Protein AF-A0A4U3AMQ7-F1 (afdb_monomer)

pLDDT: mean 80.1, std 12.1, range [50.47, 95.5]

Solvent-accessible surface area (backbone atoms only — not comparable to full-atom values): 8975 Å² total; per-residue (Å²): 111,72,69,61,54,55,56,55,48,64,74,39,94,86,45,90,66,69,95,68,84,89,75,92,52,68,69,59,53,52,52,52,48,66,65,43,47,62,56,51,52,54,54,49,49,53,51,52,52,52,51,51,49,54,53,50,36,59,73,72,40,48,77,59,38,36,55,24,48,55,51,44,49,52,54,50,52,60,54,50,51,57,52,50,50,53,49,61,62,42,49,62,56,44,52,51,25,56,75,68,69,36,63,68,61,34,51,52,51,50,53,51,51,50,52,50,48,52,52,51,49,53,50,49,51,53,46,45,74,77,40,37,71,61,60,53,63,73,45,90,74,88,48,75,68,42,52,55,55,31,54,53,48,57,76,76,107

Sequence (157 aa):
VFEYVLLTHFFRKSSILKWTKFHFEWDTVKQIMIIGFPSFTAESTVAIVTIGFNITFVQYAGEVGVASYAMVNSIHAMTLLLFFGVGAALQPIASFHYGANLAERLREGLQFAVKIAVVLGGVAIIVGLFFGKYIIGLFDVQSPELLELTLTGISLF

Mean predicted aligned error: 10.08 Å

InterPro domains:
  IPR002528 Multi antimicrobial extrusion protein [PF01554] (50-150)
  IPR051327 Multi Antimicrobial Extrusion Protein MepA [PTHR43823] (6-153)

Secondary structure (DSSP, 8-state):
-HHHHHHHHHTSTT-S---------HHHHHHHHHHHHHHHHHHHHHHHHHHHHHHHHHHHSHHHHHHHHHHHHHHHHHHHHHHHHHHHHHHHHHHHHHHTT-HHHHHHHHHHHHHHHHHHHHHHHHHHHHHHHHHHTTS----HHHHHHHHHHHHH-

Foldseek 3Di:
DVVVVVVVLQVDPPRPDDDDPDDDDVVVVVVCCVVCVVVVVVVVVVVVVVVVVLVCQPVPVPPLSSVLVVLLVVLVVVLVVVLVVLVVVLVVVLVVCVVVVVVVSNVVSVVVSVVVNVVSVVVSLVCCLPVVLVSVVVPVDPDPVSSVSNNVSSNVD

Organism: NCBI:txid1890302

Nearest PDB structures (foldseek):
  3vvr-assembly1_A  TM=8.247E-01  e=1.497E-02  Pyrococcus furiosus
  4mlb-assembly1_C  TM=8.240E-01  e=2.220E-02  Pyrococcus furiosus
  3vvo-assembly1_A  TM=7.969E-01  e=2.220E-02  Pyrococcus furiosus
  5och-assembly2_D  TM=2.988E-01  e=2.249E+00  Homo sapiens

Radius of gyration: 22.07 Å; Cα contacts (8 Å, |Δi|>4): 68; chains: 1; bounding box: 54×33×54 Å

Structure (mmCIF, N/CA/C/O backbone):
data_AF-A0A4U3AMQ7-F1
#
_entry.id   AF-A0A4U3AMQ7-F1
#
loop_
_atom_site.group_PDB
_atom_site.id
_atom_site.type_symbol
_atom_site.label_atom_id
_atom_site.label_alt_id
_atom_site.label_comp_id
_atom_site.label_asym_id
_atom_site.label_entity_id
_atom_site.label_seq_id
_atom_site.pdbx_PDB_ins_code
_atom_site.Cartn_x
_atom_site.Cartn_y
_atom_site.Cartn_z
_atom_site.occupancy
_atom_site.B_iso_or_equiv
_atom_site.auth_seq_id
_atom_site.auth_comp_id
_atom_site.auth_asym_id
_atom_site.auth_atom_id
_atom_site.pdbx_PDB_model_num
ATOM 1 N N . VAL A 1 1 ? 16.448 -15.780 6.622 1.00 54.16 1 VAL A N 1
ATOM 2 C CA . VAL A 1 1 ? 16.776 -17.087 5.987 1.00 54.16 1 VAL A CA 1
ATOM 3 C C . VAL A 1 1 ? 16.795 -16.993 4.460 1.00 54.16 1 VAL A C 1
ATOM 5 O O . VAL A 1 1 ? 17.807 -17.357 3.882 1.00 54.16 1 VAL A O 1
ATOM 8 N N . PHE A 1 2 ? 15.765 -16.444 3.800 1.00 50.47 2 PHE A N 1
ATOM 9 C CA . PHE A 1 2 ? 15.747 -16.273 2.332 1.00 50.47 2 PHE A CA 1
ATOM 10 C C . PHE A 1 2 ? 16.894 -15.412 1.768 1.00 50.47 2 PHE A C 1
ATOM 12 O O . PHE A 1 2 ? 17.505 -15.793 0.774 1.00 50.47 2 PHE A O 1
ATOM 19 N N . GLU A 1 3 ? 17.262 -14.314 2.433 1.00 58.25 3 GLU A N 1
ATOM 20 C CA . GLU A 1 3 ? 18.396 -13.471 2.010 1.00 58.25 3 GLU A CA 1
ATOM 21 C C . GLU A 1 3 ? 19.741 -14.214 2.059 1.00 58.25 3 GLU A C 1
ATOM 23 O O . GLU A 1 3 ? 20.554 -14.108 1.143 1.00 58.25 3 GLU A O 1
ATOM 28 N N . TYR A 1 4 ? 19.944 -15.058 3.077 1.00 58.84 4 TYR A N 1
ATOM 29 C CA . TYR A 1 4 ? 21.135 -15.903 3.193 1.00 58.84 4 TYR A CA 1
ATOM 30 C C . TYR A 1 4 ? 21.213 -16.951 2.073 1.00 58.84 4 TYR A C 1
ATOM 32 O O . TYR A 1 4 ? 22.299 -17.230 1.570 1.00 58.84 4 TYR A O 1
ATOM 40 N N . VAL A 1 5 ? 20.075 -17.494 1.625 1.00 65.00 5 VAL A N 1
ATOM 41 C CA . VAL A 1 5 ? 20.027 -18.447 0.502 1.00 65.00 5 VAL A CA 1
ATOM 42 C C . VAL A 1 5 ? 20.425 -17.766 -0.815 1.00 65.00 5 VAL A C 1
ATOM 44 O O . VAL A 1 5 ? 21.216 -18.328 -1.574 1.00 65.00 5 VAL A O 1
ATOM 47 N N . LEU A 1 6 ? 19.972 -16.533 -1.064 1.00 60.62 6 LEU A N 1
ATOM 48 C CA . LEU A 1 6 ? 20.362 -15.763 -2.255 1.00 60.62 6 LEU A CA 1
ATOM 49 C C . LEU A 1 6 ? 21.865 -15.444 -2.275 1.00 60.62 6 LEU A C 1
ATOM 51 O O . LEU A 1 6 ? 22.504 -15.558 -3.323 1.00 60.62 6 LEU A O 1
ATOM 55 N N . LEU A 1 7 ? 22.457 -15.142 -1.114 1.00 63.78 7 LEU A N 1
ATOM 56 C CA . LEU A 1 7 ? 23.903 -14.937 -0.984 1.00 63.78 7 LEU A CA 1
ATOM 57 C C . LEU A 1 7 ? 24.699 -16.202 -1.336 1.00 63.78 7 LEU A C 1
ATOM 59 O O . LEU A 1 7 ? 25.703 -16.111 -2.041 1.00 63.78 7 LEU A O 1
ATOM 63 N N . THR A 1 8 ? 24.235 -17.394 -0.941 1.00 65.25 8 THR A N 1
ATOM 64 C CA . THR A 1 8 ? 24.909 -18.655 -1.316 1.00 65.25 8 THR A CA 1
ATOM 65 C C . THR A 1 8 ? 24.853 -18.951 -2.819 1.00 65.25 8 THR A C 1
ATOM 67 O O . THR A 1 8 ? 25.767 -19.583 -3.353 1.00 65.25 8 THR A O 1
ATOM 70 N N . HIS A 1 9 ? 23.841 -18.441 -3.536 1.00 61.06 9 HIS A N 1
ATOM 71 C CA . HIS A 1 9 ? 23.752 -18.567 -4.994 1.00 61.06 9 HIS A CA 1
ATOM 72 C C . HIS A 1 9 ? 24.839 -17.751 -5.715 1.00 61.06 9 HIS A C 1
ATOM 74 O O . HIS A 1 9 ? 25.309 -18.156 -6.778 1.00 61.06 9 HIS A O 1
ATOM 80 N N . PHE A 1 10 ? 25.300 -16.647 -5.119 1.00 58.12 10 PHE A N 1
ATOM 81 C CA . PHE A 1 10 ? 26.388 -15.826 -5.663 1.00 58.12 10 PHE A CA 1
ATOM 82 C C . PHE A 1 10 ? 27.747 -16.554 -5.666 1.00 58.12 10 PHE A C 1
ATOM 84 O O . PHE A 1 10 ? 28.607 -16.250 -6.488 1.00 58.12 10 PHE A O 1
ATOM 91 N N . PHE A 1 11 ? 27.929 -17.559 -4.798 1.00 60.97 11 PHE A N 1
ATOM 92 C CA . PHE A 1 11 ? 29.157 -18.362 -4.696 1.00 60.97 11 PHE A CA 1
ATOM 93 C C . PHE A 1 11 ? 29.129 -19.660 -5.524 1.00 60.97 11 PHE A C 1
ATOM 95 O O . PHE A 1 11 ? 30.120 -20.393 -5.570 1.00 60.97 11 PHE A O 1
ATOM 102 N N . ARG A 1 12 ? 28.016 -19.973 -6.204 1.00 59.94 12 ARG A N 1
ATOM 103 C CA . ARG A 1 12 ? 27.881 -21.196 -7.008 1.00 59.94 12 ARG A CA 1
ATOM 104 C C . ARG A 1 12 ? 28.401 -20.951 -8.432 1.00 59.94 12 ARG A C 1
ATOM 106 O O . ARG A 1 12 ? 27.903 -20.081 -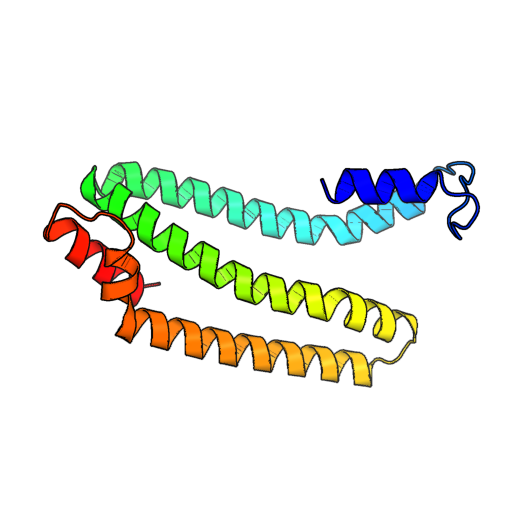9.138 1.00 59.94 12 ARG A O 1
ATOM 113 N N . LYS A 1 1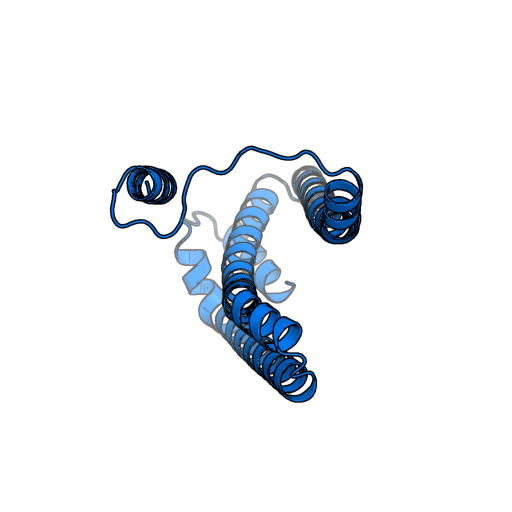3 ? 29.367 -21.761 -8.891 1.00 54.53 13 LYS A N 1
ATOM 114 C CA . LYS A 1 13 ? 30.019 -21.679 -10.226 1.00 54.53 13 LYS A CA 1
ATOM 115 C C . LYS A 1 13 ? 29.070 -21.740 -11.443 1.00 54.53 13 LYS A C 1
ATOM 117 O O . LYS A 1 13 ? 29.517 -21.469 -12.552 1.00 54.53 13 LYS A O 1
ATOM 122 N N . SER A 1 14 ? 27.795 -22.086 -11.252 1.00 56.91 14 SER A N 1
ATOM 123 C CA . SER A 1 14 ? 26.748 -22.095 -12.286 1.00 56.91 14 SER A CA 1
ATOM 124 C C . SER A 1 14 ? 25.897 -20.814 -12.322 1.00 56.91 14 SER A C 1
ATOM 126 O O . SER A 1 14 ? 24.890 -20.774 -13.023 1.00 56.91 14 SER A O 1
ATOM 128 N N . SER A 1 15 ? 26.243 -19.791 -11.534 1.00 54.94 15 SER A N 1
ATOM 129 C CA . SER A 1 15 ? 25.502 -18.532 -11.467 1.00 54.94 15 SER A CA 1
ATOM 130 C C . SER A 1 15 ? 25.832 -17.626 -12.657 1.00 54.94 15 SER A C 1
ATOM 132 O O . SER A 1 15 ? 26.996 -17.371 -12.965 1.00 54.94 15 SER A O 1
ATOM 134 N N . ILE A 1 16 ? 24.790 -17.111 -13.311 1.00 60.34 16 ILE A N 1
ATOM 135 C CA . ILE A 1 16 ? 24.874 -16.143 -14.420 1.00 60.34 16 ILE A CA 1
ATOM 136 C C . ILE A 1 16 ? 25.392 -14.777 -13.909 1.00 60.34 16 ILE A C 1
ATOM 138 O O . ILE A 1 16 ? 25.942 -13.984 -14.672 1.00 60.34 16 ILE A O 1
ATOM 142 N N . LEU A 1 17 ? 25.282 -14.520 -12.599 1.00 54.69 17 LEU A N 1
ATOM 143 C CA . LEU A 1 17 ? 25.780 -13.321 -11.926 1.00 54.69 17 LEU A CA 1
ATOM 144 C C . LEU A 1 17 ? 27.262 -13.483 -11.564 1.00 54.69 17 LEU A C 1
ATOM 146 O O . LEU A 1 17 ? 27.612 -14.176 -10.610 1.00 54.69 17 LEU A O 1
ATOM 150 N N . LYS A 1 18 ? 28.136 -12.825 -12.329 1.00 60.81 18 LYS A N 1
ATOM 151 C CA . LYS A 1 18 ? 29.568 -12.698 -12.023 1.00 60.81 18 LYS A CA 1
ATOM 152 C C . LYS A 1 18 ? 29.814 -11.411 -11.235 1.00 60.81 18 LYS A C 1
ATOM 154 O O . LYS A 1 18 ? 29.194 -10.389 -11.514 1.00 60.81 18 LYS A O 1
ATOM 159 N N . TRP A 1 19 ? 30.748 -11.449 -10.285 1.00 55.94 19 TRP A N 1
ATOM 160 C CA . TRP A 1 19 ? 31.222 -10.256 -9.576 1.00 55.94 19 TRP A CA 1
ATOM 161 C C . TRP A 1 19 ? 31.883 -9.311 -10.595 1.00 55.94 19 TRP A C 1
ATOM 163 O O . TRP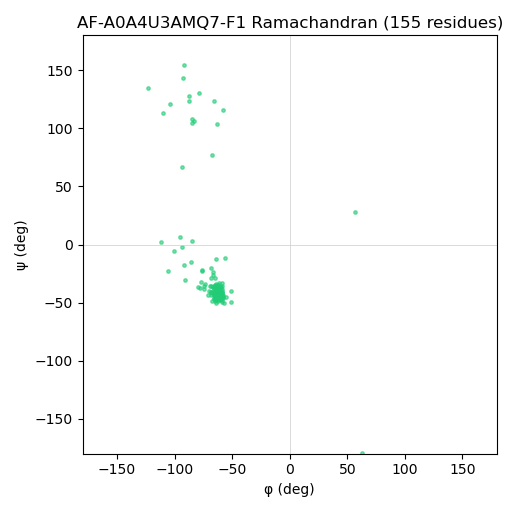 A 1 19 ? 32.975 -9.584 -11.093 1.00 55.94 19 TRP A O 1
ATOM 173 N N . THR A 1 20 ? 31.179 -8.246 -10.978 1.00 67.00 20 THR A N 1
ATOM 174 C CA . THR A 1 20 ? 31.704 -7.193 -11.856 1.00 67.00 20 THR A CA 1
ATOM 175 C C . THR A 1 20 ? 32.326 -6.081 -11.014 1.00 67.00 20 THR A C 1
ATOM 177 O O . THR A 1 20 ? 31.978 -5.908 -9.846 1.00 67.00 20 THR A O 1
ATOM 180 N N . LYS A 1 21 ? 33.273 -5.328 -11.583 1.00 72.12 21 LYS A N 1
ATOM 181 C CA . LYS A 1 21 ? 33.880 -4.183 -10.893 1.00 72.12 21 LYS A CA 1
ATOM 182 C C . LYS A 1 21 ? 32.810 -3.109 -10.690 1.00 72.12 21 LYS A C 1
ATOM 184 O O . LYS A 1 21 ? 32.218 -2.655 -11.666 1.00 72.12 21 LYS A O 1
ATOM 189 N N . PHE A 1 22 ? 32.587 -2.706 -9.442 1.00 70.12 22 PHE A N 1
ATOM 190 C CA . PHE A 1 22 ? 31.691 -1.604 -9.098 1.00 70.12 22 PHE A CA 1
ATOM 191 C C . PHE A 1 22 ? 32.152 -0.323 -9.811 1.00 70.12 22 PHE A C 1
ATOM 193 O O . PHE A 1 22 ? 33.262 0.150 -9.570 1.00 70.12 22 PHE A O 1
ATOM 200 N N . HIS A 1 23 ? 31.323 0.204 -10.713 1.00 76.31 23 HIS A N 1
ATOM 201 C CA . HIS A 1 23 ? 31.509 1.517 -11.326 1.00 76.31 23 HIS A CA 1
ATOM 202 C C . HIS A 1 23 ? 30.523 2.482 -10.682 1.00 76.31 23 HIS A C 1
ATOM 204 O O . HIS A 1 23 ? 29.315 2.255 -10.709 1.00 76.31 23 HIS A O 1
ATOM 210 N N . PHE A 1 24 ? 31.048 3.541 -10.074 1.00 80.00 24 PHE A N 1
ATOM 211 C CA . PHE A 1 24 ? 30.229 4.595 -9.499 1.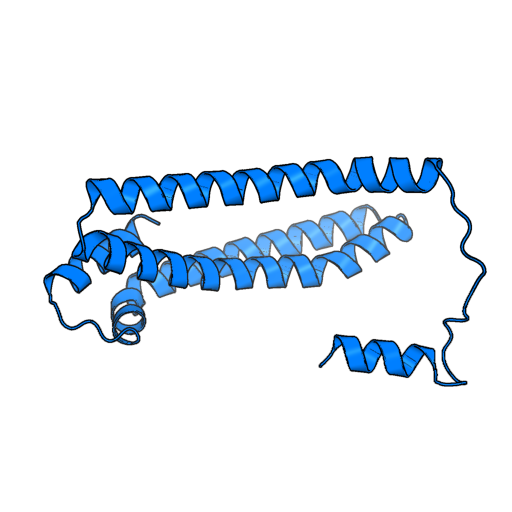00 80.00 24 PHE A CA 1
ATOM 212 C C . PHE A 1 24 ? 29.864 5.597 -10.596 1.00 80.00 24 PHE A C 1
ATOM 214 O O . PHE A 1 24 ? 30.714 6.360 -11.050 1.00 80.00 24 PHE A O 1
ATOM 221 N N . GLU A 1 25 ? 28.604 5.589 -11.018 1.00 88.38 25 GLU A N 1
ATOM 222 C CA . GLU A 1 25 ? 28.061 6.550 -11.978 1.00 88.38 25 GLU A CA 1
ATOM 223 C C . GLU A 1 25 ? 27.087 7.491 -11.278 1.00 88.38 25 GLU A C 1
ATOM 225 O O . GLU A 1 25 ? 26.013 7.088 -10.826 1.00 88.38 25 GLU A O 1
ATOM 230 N N . TRP A 1 26 ? 27.458 8.769 -11.199 1.00 90.62 26 TRP A N 1
ATOM 231 C CA . TRP A 1 26 ? 26.642 9.783 -10.534 1.00 90.62 26 TRP A CA 1
ATOM 232 C C . TRP A 1 26 ? 25.272 9.977 -11.200 1.00 90.62 26 TRP A C 1
ATOM 234 O O . TRP A 1 26 ? 24.274 10.177 -10.508 1.00 90.62 26 TRP A O 1
ATOM 244 N N . ASP A 1 27 ? 25.200 9.851 -12.527 1.00 91.75 27 ASP A N 1
ATOM 245 C CA . ASP A 1 27 ? 23.939 9.951 -13.269 1.00 91.75 27 ASP A CA 1
ATOM 246 C C . ASP A 1 27 ? 22.963 8.833 -12.888 1.00 91.75 27 ASP A C 1
ATOM 248 O O . ASP A 1 27 ? 21.780 9.093 -12.654 1.00 91.75 27 ASP A O 1
ATOM 252 N N . THR A 1 28 ? 23.468 7.611 -12.721 1.00 87.56 28 THR A N 1
ATOM 253 C CA . THR A 1 28 ? 22.687 6.456 -12.266 1.00 87.56 28 THR A CA 1
ATOM 254 C C . THR A 1 28 ? 22.173 6.666 -10.839 1.00 87.56 28 THR A C 1
ATOM 256 O O . THR A 1 28 ? 20.994 6.443 -10.564 1.00 87.56 28 THR A O 1
ATOM 259 N N . VAL A 1 29 ? 23.009 7.190 -9.933 1.00 89.81 29 VAL A N 1
ATOM 260 C CA . VAL A 1 29 ? 22.584 7.551 -8.565 1.00 89.81 29 VAL A CA 1
ATOM 261 C C . VAL A 1 29 ? 21.478 8.606 -8.592 1.00 89.81 29 VAL A C 1
ATOM 263 O O . VAL A 1 29 ? 20.462 8.459 -7.911 1.00 89.81 29 VAL A O 1
ATOM 266 N N . LYS A 1 30 ? 21.629 9.655 -9.407 1.00 92.88 30 LYS A N 1
ATOM 267 C CA . LYS A 1 30 ? 20.621 10.712 -9.545 1.00 92.88 30 LYS A CA 1
ATOM 268 C C . LYS A 1 30 ? 19.291 10.163 -10.068 1.00 92.88 30 LYS A C 1
ATOM 270 O O . LYS A 1 30 ? 18.243 10.542 -9.550 1.00 92.88 30 LYS A O 1
ATOM 275 N N . GLN A 1 31 ? 19.316 9.258 -11.047 1.00 89.44 31 GLN A N 1
ATOM 276 C CA . GLN A 1 31 ? 18.106 8.601 -11.556 1.00 89.44 31 GLN A CA 1
ATOM 277 C C . GLN A 1 31 ? 17.410 7.761 -10.481 1.00 89.44 31 GLN A C 1
ATOM 279 O O . GLN A 1 31 ? 16.196 7.879 -10.312 1.00 89.44 31 GLN A O 1
ATOM 284 N N . ILE A 1 32 ? 18.168 6.977 -9.707 1.00 89.88 32 ILE A N 1
ATOM 285 C CA . ILE A 1 32 ? 17.627 6.200 -8.582 1.00 89.88 32 ILE A CA 1
ATOM 286 C C . ILE A 1 32 ? 16.952 7.127 -7.568 1.00 89.88 32 ILE A C 1
ATOM 288 O O . ILE A 1 32 ? 15.833 6.853 -7.142 1.00 89.88 32 ILE A O 1
ATOM 292 N N . MET A 1 33 ? 17.589 8.249 -7.222 1.00 91.94 33 MET A N 1
ATOM 293 C CA . MET A 1 33 ? 17.022 9.224 -6.287 1.00 91.94 33 MET A CA 1
ATOM 294 C C . MET A 1 33 ? 15.723 9.847 -6.810 1.00 91.94 33 MET A C 1
ATOM 296 O O . MET A 1 33 ? 14.773 9.981 -6.046 1.00 91.94 33 MET A O 1
ATOM 300 N N . ILE A 1 34 ? 15.642 10.184 -8.102 1.00 92.62 34 ILE A N 1
ATOM 301 C CA . ILE A 1 34 ? 14.425 10.748 -8.715 1.00 92.62 34 ILE A CA 1
ATOM 302 C C . ILE A 1 34 ? 13.256 9.754 -8.657 1.00 92.62 34 ILE A C 1
ATOM 304 O O . ILE A 1 34 ? 12.125 10.158 -8.403 1.00 92.62 34 ILE A O 1
ATOM 308 N N . ILE A 1 35 ? 13.521 8.461 -8.857 1.00 88.00 35 ILE A N 1
ATOM 309 C CA . ILE A 1 35 ? 12.496 7.406 -8.805 1.00 88.00 35 ILE A CA 1
ATOM 310 C C . ILE A 1 35 ? 12.131 7.055 -7.352 1.00 88.00 35 ILE A C 1
ATOM 312 O O . ILE A 1 35 ? 10.969 6.797 -7.039 1.00 88.00 35 ILE A O 1
ATOM 316 N N . GLY A 1 36 ? 13.115 7.053 -6.451 1.00 88.06 36 GLY A N 1
ATOM 317 C CA . GLY A 1 36 ? 12.942 6.676 -5.050 1.00 88.06 36 GLY A CA 1
ATOM 318 C C . GLY A 1 36 ? 12.281 7.756 -4.196 1.00 88.06 36 GLY A C 1
ATOM 319 O O . GLY A 1 36 ? 11.529 7.427 -3.282 1.00 88.06 36 GLY A O 1
ATOM 320 N N . PHE A 1 37 ? 12.511 9.037 -4.497 1.00 92.75 37 PHE A N 1
ATOM 321 C CA . PHE A 1 37 ? 12.024 10.148 -3.678 1.00 92.75 37 PHE A CA 1
ATOM 322 C C . PHE A 1 37 ? 10.490 10.195 -3.535 1.00 92.75 37 PHE A C 1
ATOM 324 O O . PHE A 1 37 ? 10.026 10.315 -2.403 1.00 92.75 37 PHE A O 1
ATOM 331 N N . PRO A 1 38 ? 9.678 10.005 -4.599 1.00 91.12 38 PRO A N 1
ATOM 332 C CA . PRO A 1 38 ? 8.223 9.914 -4.458 1.00 91.12 38 PRO A CA 1
ATOM 333 C C . PRO A 1 38 ? 7.772 8.777 -3.535 1.00 91.12 38 PRO A C 1
ATOM 335 O O . PRO A 1 38 ? 6.886 8.974 -2.704 1.00 91.12 38 PRO A O 1
ATOM 338 N N . SER A 1 39 ? 8.411 7.607 -3.642 1.00 87.88 39 SER A N 1
ATOM 339 C CA . SER A 1 39 ? 8.108 6.453 -2.784 1.00 87.88 39 SER A CA 1
ATOM 340 C C . SER A 1 39 ? 8.469 6.755 -1.329 1.00 87.88 39 SER A C 1
ATOM 342 O O . SER A 1 39 ? 7.673 6.524 -0.427 1.00 87.88 39 SER A O 1
ATOM 344 N N . PHE A 1 40 ? 9.635 7.365 -1.102 1.00 91.25 40 PHE A N 1
ATOM 345 C CA . PHE A 1 40 ? 10.062 7.819 0.219 1.00 91.25 40 PHE A CA 1
ATOM 346 C C . PHE A 1 40 ? 9.075 8.814 0.838 1.00 91.25 40 PHE A C 1
ATOM 348 O O . PHE A 1 40 ? 8.754 8.698 2.020 1.00 91.25 40 PHE A O 1
ATOM 355 N N . THR A 1 41 ? 8.580 9.782 0.063 1.00 93.81 41 THR A N 1
ATOM 356 C CA . THR A 1 41 ? 7.588 10.746 0.551 1.00 93.81 41 THR A CA 1
ATOM 357 C C . THR A 1 41 ? 6.289 10.050 0.943 1.00 93.81 41 THR A C 1
ATOM 359 O O . THR A 1 41 ? 5.788 10.310 2.033 1.00 93.81 41 THR A O 1
ATOM 362 N N . ALA A 1 42 ? 5.778 9.140 0.108 1.00 88.88 42 ALA A N 1
ATOM 363 C CA . ALA A 1 42 ? 4.555 8.396 0.402 1.00 88.88 42 ALA A CA 1
ATOM 364 C C . ALA A 1 42 ? 4.674 7.590 1.708 1.00 88.88 42 ALA A C 1
ATOM 366 O O . ALA A 1 42 ? 3.834 7.731 2.596 1.00 88.88 42 ALA A O 1
ATOM 367 N N . GLU A 1 43 ? 5.757 6.826 1.868 1.00 89.56 43 GLU A N 1
ATOM 368 C CA . GLU A 1 43 ? 6.001 6.026 3.076 1.00 89.56 43 GLU A CA 1
ATOM 369 C C . GLU A 1 43 ? 6.222 6.904 4.317 1.00 89.56 43 GLU A C 1
ATOM 371 O O . GLU A 1 43 ? 5.715 6.616 5.403 1.00 89.56 43 GLU A O 1
ATOM 376 N N . SER A 1 44 ? 6.915 8.036 4.161 1.00 91.38 44 SER A N 1
ATOM 377 C CA . SER 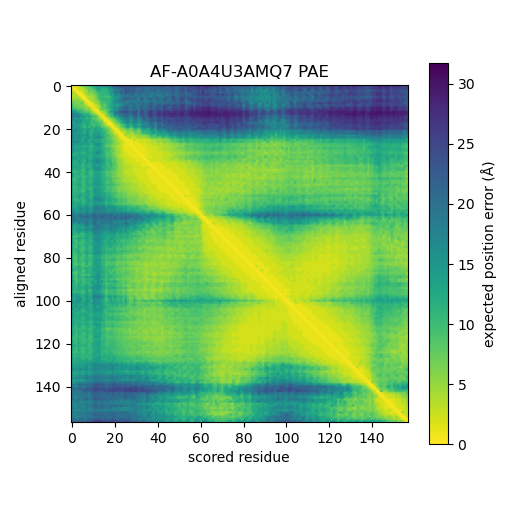A 1 44 ? 7.112 8.998 5.251 1.00 91.38 44 SER A CA 1
ATOM 378 C C . SER A 1 44 ? 5.788 9.607 5.713 1.00 91.38 44 SER A C 1
ATOM 380 O O . SER A 1 44 ? 5.566 9.757 6.914 1.00 91.38 44 SER A O 1
ATOM 382 N N . THR A 1 45 ? 4.883 9.934 4.786 1.00 92.38 45 THR A N 1
ATOM 383 C CA . THR A 1 45 ? 3.541 10.427 5.122 1.00 92.38 45 THR A CA 1
ATOM 384 C C . THR A 1 45 ? 2.751 9.385 5.906 1.00 92.38 45 THR A C 1
ATOM 386 O O . THR A 1 45 ? 2.184 9.725 6.943 1.00 92.38 45 THR A O 1
ATOM 389 N N . VAL A 1 46 ? 2.757 8.122 5.469 1.00 87.44 46 VAL A N 1
ATOM 390 C CA . VAL A 1 46 ? 2.088 7.018 6.180 1.00 87.44 46 VAL A CA 1
ATOM 391 C C . VAL A 1 46 ? 2.630 6.883 7.605 1.00 87.44 46 VAL A C 1
ATOM 393 O O . VAL A 1 46 ? 1.851 6.796 8.557 1.00 87.44 46 VAL A O 1
ATOM 396 N N . ALA A 1 47 ? 3.953 6.940 7.780 1.00 88.00 47 ALA A N 1
ATOM 397 C CA . ALA A 1 47 ? 4.586 6.871 9.094 1.00 88.00 47 ALA A CA 1
ATOM 398 C C . ALA A 1 47 ? 4.179 8.044 10.005 1.00 88.00 47 ALA A C 1
ATOM 400 O O . ALA A 1 47 ? 3.783 7.827 11.152 1.00 88.00 47 ALA A O 1
ATOM 401 N N . ILE A 1 48 ? 4.219 9.279 9.495 1.00 91.94 48 ILE A N 1
ATOM 402 C CA . ILE A 1 48 ? 3.835 10.483 10.251 1.00 91.94 48 ILE A CA 1
ATOM 403 C C . ILE A 1 48 ? 2.362 10.415 10.673 1.00 91.94 48 ILE A C 1
ATOM 405 O O . ILE A 1 48 ? 2.047 10.671 11.835 1.00 91.94 48 ILE A O 1
ATOM 409 N N . VAL A 1 49 ? 1.468 10.031 9.757 1.00 88.50 49 VAL A N 1
ATOM 410 C CA . VAL A 1 49 ? 0.031 9.881 10.035 1.00 88.50 49 VAL A CA 1
ATOM 411 C C . VAL A 1 49 ? -0.210 8.806 11.095 1.00 88.50 49 VAL A C 1
ATOM 413 O O . VAL A 1 49 ? -0.965 9.035 12.036 1.00 88.50 49 VAL A O 1
ATOM 416 N N . THR A 1 50 ? 0.482 7.670 11.000 1.00 82.94 50 THR A N 1
ATOM 417 C CA . THR A 1 50 ? 0.367 6.572 11.972 1.00 82.94 50 THR A CA 1
ATOM 418 C C . THR A 1 50 ? 0.808 7.007 13.371 1.00 82.94 50 THR A C 1
ATOM 420 O O . THR A 1 50 ? 0.127 6.716 14.354 1.00 82.94 50 THR A O 1
ATOM 423 N N . ILE A 1 51 ? 1.919 7.744 13.479 1.00 84.88 51 ILE A N 1
ATOM 424 C CA . ILE A 1 51 ? 2.383 8.307 14.756 1.00 84.88 51 ILE A CA 1
ATOM 425 C C . ILE A 1 51 ? 1.355 9.301 15.306 1.00 84.88 51 ILE A C 1
ATOM 427 O O . ILE A 1 51 ? 1.027 9.241 16.491 1.00 84.88 51 ILE A O 1
ATOM 431 N N . GLY A 1 52 ? 0.824 10.182 14.452 1.00 85.56 52 GLY A N 1
ATOM 432 C CA . GLY A 1 52 ? -0.216 11.138 14.825 1.00 85.56 52 GLY A CA 1
ATOM 433 C C . GLY A 1 52 ? -1.451 10.448 15.400 1.00 85.56 52 GLY A C 1
ATOM 434 O O . GLY A 1 52 ? -1.868 10.776 16.510 1.00 85.56 52 GLY A O 1
ATOM 435 N N . PHE A 1 53 ? -1.972 9.432 14.704 1.00 80.19 53 PHE A N 1
ATOM 436 C CA . PHE A 1 53 ? -3.090 8.635 15.201 1.00 80.19 53 PHE A CA 1
ATOM 437 C C . PHE A 1 53 ? -2.763 7.960 16.532 1.00 80.19 53 PHE A C 1
ATOM 439 O O . PHE A 1 53 ? -3.541 8.101 17.471 1.00 80.19 53 PHE A O 1
ATOM 446 N N . ASN A 1 54 ? -1.605 7.305 16.662 1.00 75.94 54 ASN A N 1
ATOM 447 C CA . ASN A 1 54 ? -1.209 6.659 17.916 1.00 75.94 54 ASN A CA 1
ATOM 448 C C . ASN A 1 54 ? -1.222 7.641 19.102 1.00 75.94 54 ASN A C 1
ATOM 450 O O . ASN A 1 54 ? -1.759 7.312 20.156 1.00 75.94 54 ASN A O 1
ATOM 454 N N . ILE A 1 55 ? -0.683 8.856 18.936 1.00 81.31 55 ILE A N 1
ATOM 455 C CA . ILE A 1 55 ? -0.674 9.880 19.995 1.00 81.31 55 ILE A CA 1
ATOM 456 C C . ILE A 1 55 ? -2.099 10.338 20.328 1.00 81.31 55 ILE A C 1
ATOM 458 O O . ILE A 1 55 ? -2.457 10.411 21.504 1.00 81.31 55 ILE A O 1
ATOM 462 N N . THR A 1 56 ? -2.924 10.622 19.316 1.00 80.25 56 THR A N 1
ATOM 463 C CA . THR A 1 56 ? -4.316 11.045 19.522 1.00 80.25 56 THR A CA 1
ATOM 464 C C . THR A 1 56 ? -5.127 9.961 20.231 1.00 80.25 56 THR A C 1
ATOM 466 O O . THR A 1 56 ? -5.803 10.251 21.213 1.00 80.25 56 THR A O 1
ATOM 469 N N . PHE A 1 57 ? -5.029 8.699 19.816 1.00 72.12 57 PHE A N 1
ATOM 470 C CA . PHE A 1 57 ? -5.765 7.617 20.471 1.00 72.12 57 PHE A CA 1
ATOM 471 C C . PHE A 1 57 ? -5.315 7.404 21.918 1.00 72.12 57 PHE A C 1
ATOM 473 O O . PHE A 1 57 ? -6.165 7.251 22.792 1.00 72.12 57 PHE A O 1
ATOM 480 N N . VAL A 1 58 ? -4.009 7.491 22.201 1.00 70.75 58 VAL A N 1
ATOM 481 C CA . VAL A 1 58 ? -3.486 7.416 23.578 1.00 70.75 58 VAL A CA 1
ATOM 482 C C . VAL A 1 58 ? -4.020 8.542 24.463 1.00 70.75 58 VAL A C 1
ATOM 484 O O . VAL A 1 58 ? -4.324 8.303 25.629 1.00 70.75 58 VAL A O 1
ATOM 487 N N . GLN A 1 59 ? -4.173 9.755 23.929 1.00 71.38 59 GLN A N 1
ATOM 488 C CA . GLN A 1 59 ? -4.652 10.902 24.707 1.00 71.38 59 GLN A CA 1
ATOM 489 C C . GLN A 1 59 ? -6.173 10.933 24.900 1.00 71.38 59 GLN A C 1
ATOM 491 O O . GLN A 1 59 ? -6.631 11.357 25.958 1.00 71.38 59 GLN A O 1
ATOM 496 N N . TYR A 1 60 ? -6.955 10.512 23.902 1.00 70.44 60 TYR A N 1
ATOM 497 C CA . TYR A 1 60 ? -8.408 10.728 23.888 1.00 70.44 60 TYR A CA 1
ATOM 498 C C . TYR A 1 60 ? -9.244 9.479 24.185 1.00 70.44 60 TYR A C 1
ATOM 500 O O . TYR A 1 60 ? -10.394 9.617 24.593 1.00 70.44 60 TYR A O 1
ATOM 508 N N . ALA A 1 61 ? -8.709 8.273 23.984 1.00 66.19 61 ALA A N 1
ATOM 509 C CA . ALA A 1 61 ? -9.519 7.053 23.978 1.00 66.19 61 ALA A CA 1
ATOM 510 C C . ALA A 1 61 ? -9.452 6.242 25.292 1.00 66.19 61 ALA A C 1
ATOM 512 O O . ALA A 1 61 ? -10.187 5.269 25.453 1.00 66.19 61 ALA A O 1
ATOM 513 N N . GLY A 1 62 ? -8.599 6.635 26.248 1.00 70.12 62 GLY A N 1
ATOM 514 C CA . GLY A 1 62 ? -8.366 5.869 27.480 1.00 70.12 62 GLY A CA 1
ATOM 515 C C . GLY A 1 62 ? -7.773 4.475 27.212 1.00 70.12 62 GLY A C 1
ATOM 516 O O . GLY A 1 62 ? -7.531 4.093 26.069 1.00 70.12 62 GLY A O 1
ATOM 517 N N . GLU A 1 63 ? -7.529 3.686 28.261 1.00 71.19 63 GLU A N 1
ATOM 518 C CA . GLU A 1 63 ? -6.885 2.362 28.138 1.00 71.19 63 GLU A CA 1
ATOM 519 C C . GLU A 1 63 ? -7.678 1.402 27.222 1.00 71.19 63 GLU A C 1
ATOM 521 O O . GLU A 1 63 ? -7.108 0.727 26.363 1.00 71.19 63 GLU A O 1
ATOM 526 N N . VAL A 1 64 ? -9.012 1.428 27.325 1.00 71.00 64 VAL A N 1
ATOM 527 C CA . VAL A 1 64 ? -9.935 0.604 26.522 1.00 71.00 64 VAL A CA 1
ATOM 528 C C . VAL A 1 64 ? -9.965 1.041 25.050 1.00 71.00 64 VAL A C 1
ATOM 530 O O . VAL A 1 64 ? -9.969 0.204 24.144 1.00 71.00 64 VAL A O 1
ATOM 533 N N . GLY A 1 65 ? -9.942 2.344 24.768 1.00 68.56 65 GLY A N 1
ATOM 534 C CA . GLY A 1 65 ? -9.977 2.838 23.394 1.00 68.56 65 GLY A CA 1
ATOM 535 C C . GLY A 1 65 ? -8.656 2.644 22.646 1.00 68.56 65 GLY A C 1
ATOM 536 O O . GLY A 1 65 ? -8.675 2.326 21.457 1.00 68.56 65 GLY A O 1
ATOM 537 N N . VAL A 1 66 ? -7.511 2.731 23.335 1.00 71.62 66 VAL A N 1
ATOM 538 C CA . VAL A 1 66 ? -6.199 2.393 22.751 1.00 71.62 66 VAL A CA 1
ATOM 539 C C . VAL A 1 66 ? -6.133 0.913 22.378 1.00 71.62 66 VAL A C 1
ATOM 541 O O . VAL A 1 66 ? -5.696 0.579 21.275 1.00 71.62 66 VAL A O 1
ATOM 544 N N . ALA A 1 67 ? -6.610 0.026 23.257 1.00 73.25 67 ALA A N 1
ATOM 545 C CA . ALA A 1 67 ? -6.669 -1.408 22.982 1.00 73.25 67 ALA A CA 1
ATOM 546 C C . ALA A 1 67 ? -7.593 -1.734 21.790 1.00 73.25 67 ALA A C 1
ATOM 548 O O . ALA A 1 67 ? -7.218 -2.523 20.921 1.00 73.25 67 ALA A O 1
ATOM 549 N N . SER A 1 68 ? -8.754 -1.074 21.697 1.00 72.62 68 SER A N 1
ATOM 550 C CA . SER A 1 68 ? -9.681 -1.214 20.559 1.00 72.62 68 SER A CA 1
ATOM 551 C C . SER A 1 68 ? -9.036 -0.765 19.246 1.00 72.62 68 SER A C 1
ATOM 553 O O . SER A 1 68 ? -9.070 -1.481 18.245 1.00 72.62 68 SER A O 1
ATOM 555 N N . TYR A 1 69 ? -8.383 0.400 19.251 1.00 74.44 69 TYR A N 1
ATOM 556 C CA . TYR A 1 69 ? -7.689 0.927 18.079 1.00 74.44 69 TYR A CA 1
ATOM 557 C C . TYR A 1 69 ? -6.552 0.008 17.617 1.00 74.44 69 TYR A C 1
ATOM 559 O O . TYR A 1 69 ? -6.425 -0.250 16.422 1.00 74.44 69 TYR A O 1
ATOM 567 N N . ALA A 1 70 ? -5.754 -0.537 18.539 1.00 74.88 70 ALA A N 1
ATOM 568 C CA . ALA A 1 70 ? -4.675 -1.463 18.197 1.00 74.88 70 ALA A CA 1
ATOM 569 C C . ALA A 1 70 ? -5.192 -2.716 17.462 1.00 74.88 70 ALA A C 1
ATOM 571 O O . ALA A 1 70 ? -4.561 -3.175 16.503 1.00 74.88 70 ALA A O 1
ATOM 572 N N . MET A 1 71 ? -6.358 -3.239 17.860 1.00 78.31 71 MET A N 1
ATOM 573 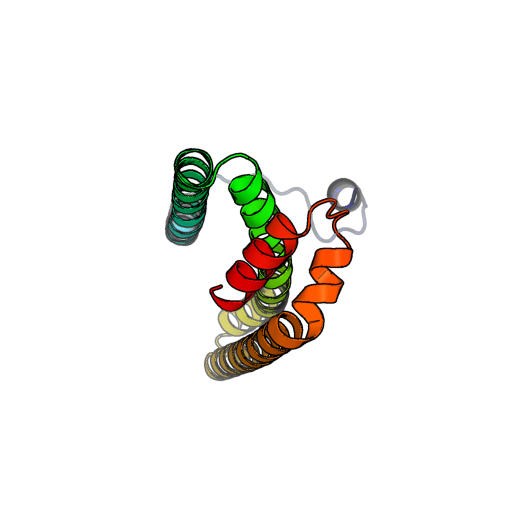C CA . MET A 1 71 ? -7.014 -4.357 17.173 1.00 78.31 71 MET A CA 1
ATOM 574 C C . MET A 1 71 ? -7.515 -3.967 15.779 1.00 78.31 71 MET A C 1
ATOM 576 O O . MET A 1 71 ? -7.196 -4.658 14.810 1.00 78.31 71 MET A O 1
ATOM 580 N N . VAL A 1 72 ? -8.223 -2.838 15.646 1.00 79.69 72 VAL A N 1
ATOM 581 C CA . VAL A 1 72 ? -8.684 -2.333 14.337 1.00 79.69 72 VAL A CA 1
ATOM 582 C C . VAL A 1 72 ? -7.501 -2.105 13.397 1.00 79.69 72 VAL A C 1
ATOM 584 O O . VAL A 1 72 ? -7.513 -2.573 12.260 1.00 79.69 72 VAL A O 1
ATOM 587 N N . ASN A 1 73 ? -6.436 -1.467 13.882 1.00 79.62 73 ASN A N 1
ATOM 588 C CA . ASN A 1 73 ? -5.238 -1.199 13.094 1.00 79.62 73 ASN A CA 1
ATOM 589 C C . ASN A 1 73 ? -4.520 -2.491 12.668 1.00 79.62 73 ASN A C 1
ATOM 591 O O . ASN A 1 73 ? -3.994 -2.569 11.560 1.00 79.62 73 ASN A O 1
ATOM 595 N N . SER A 1 74 ? -4.536 -3.534 13.503 1.00 81.69 74 SER A N 1
ATOM 596 C CA . SER A 1 74 ? -3.979 -4.844 13.141 1.00 81.69 74 SER A CA 1
ATOM 597 C C . SER A 1 74 ? -4.760 -5.492 11.992 1.00 81.69 74 SER A C 1
ATOM 599 O O . SER A 1 74 ? -4.161 -5.976 11.032 1.00 81.69 74 SER A O 1
ATOM 601 N N . ILE A 1 75 ? -6.094 -5.440 12.040 1.00 82.69 75 ILE A N 1
ATOM 602 C CA . ILE A 1 75 ? -6.966 -5.934 10.960 1.00 82.69 75 ILE A CA 1
ATOM 603 C C . ILE A 1 75 ? -6.766 -5.106 9.681 1.00 82.69 75 ILE A C 1
ATOM 605 O O . ILE A 1 75 ? -6.672 -5.659 8.579 1.00 82.69 75 ILE A O 1
ATOM 609 N N . HIS A 1 76 ? -6.639 -3.785 9.817 1.00 83.12 76 HIS A N 1
ATOM 610 C CA . HIS A 1 76 ? -6.349 -2.889 8.703 1.00 83.12 76 HIS A CA 1
ATOM 611 C C . HIS A 1 76 ? -5.003 -3.227 8.043 1.00 83.12 76 HIS A C 1
ATOM 613 O O . HIS A 1 76 ? -4.936 -3.386 6.824 1.00 83.12 76 HIS A O 1
ATOM 619 N N . ALA A 1 77 ? -3.948 -3.445 8.832 1.00 83.81 77 ALA A N 1
ATOM 620 C CA . ALA A 1 77 ? -2.636 -3.840 8.325 1.00 83.81 77 ALA A CA 1
ATOM 621 C C . ALA A 1 77 ? -2.677 -5.184 7.573 1.00 83.81 77 ALA A C 1
ATOM 623 O O . ALA A 1 77 ? -2.095 -5.307 6.495 1.00 83.81 77 ALA A O 1
ATOM 624 N N . MET A 1 78 ? -3.413 -6.177 8.089 1.00 84.81 78 MET A N 1
ATOM 625 C CA . MET A 1 78 ? -3.632 -7.450 7.385 1.00 84.81 78 MET A CA 1
ATOM 626 C C . MET A 1 78 ? -4.341 -7.254 6.043 1.00 84.81 78 MET A C 1
ATOM 628 O O . MET A 1 78 ? -4.012 -7.913 5.058 1.00 84.81 78 MET A O 1
ATOM 632 N N . THR A 1 79 ? -5.287 -6.321 5.992 1.00 85.81 79 THR A N 1
ATOM 633 C CA . THR A 1 79 ? -6.007 -5.975 4.766 1.00 85.81 79 THR A CA 1
ATOM 634 C C . THR A 1 79 ? -5.078 -5.292 3.756 1.00 85.81 79 THR A C 1
ATOM 636 O O . THR A 1 79 ? -5.062 -5.679 2.588 1.00 85.81 79 THR A O 1
ATOM 639 N N . LEU A 1 80 ? -4.223 -4.360 4.195 1.00 87.19 80 LEU A N 1
ATOM 640 C CA . LEU A 1 80 ? -3.203 -3.712 3.355 1.00 87.19 80 LEU A CA 1
ATOM 641 C C . LEU A 1 80 ? -2.212 -4.707 2.734 1.00 87.19 80 LEU A C 1
ATOM 643 O O . LEU A 1 80 ? -1.825 -4.539 1.576 1.00 87.19 80 LEU A O 1
ATOM 647 N N . LEU A 1 81 ? -1.851 -5.782 3.444 1.00 89.62 81 LEU A N 1
ATOM 648 C CA . LEU A 1 81 ? -0.976 -6.831 2.903 1.00 89.62 81 LEU A CA 1
ATOM 649 C C . LEU A 1 81 ? -1.546 -7.492 1.639 1.00 89.62 81 LEU A C 1
ATOM 651 O O . LEU A 1 81 ? -0.777 -7.845 0.744 1.00 89.62 81 LEU A O 1
ATOM 655 N N . LEU A 1 82 ? -2.872 -7.624 1.521 1.00 89.69 82 LEU A N 1
ATOM 656 C CA . LEU A 1 82 ? -3.504 -8.153 0.306 1.00 89.69 82 LEU A CA 1
ATOM 657 C C . LEU A 1 82 ? -3.237 -7.238 -0.896 1.00 89.69 82 LEU A C 1
ATOM 659 O O . LEU A 1 82 ? -2.882 -7.712 -1.977 1.00 89.69 82 LEU A O 1
ATOM 663 N N . PHE A 1 83 ? -3.345 -5.924 -0.696 1.00 90.25 83 PHE A N 1
ATOM 664 C CA . PHE A 1 83 ? -3.073 -4.929 -1.732 1.00 90.25 83 PHE A CA 1
ATOM 665 C C . PHE A 1 83 ? -1.590 -4.874 -2.101 1.00 90.25 83 PHE A C 1
ATOM 667 O O . PHE A 1 83 ? -1.257 -4.828 -3.288 1.00 90.25 83 PHE A O 1
ATOM 674 N N . PHE A 1 84 ? -0.693 -4.966 -1.116 1.00 90.12 84 PHE A N 1
ATOM 675 C CA . PHE A 1 84 ? 0.739 -5.099 -1.384 1.00 90.12 84 PHE A CA 1
ATOM 676 C C . PHE A 1 84 ? 1.060 -6.368 -2.175 1.00 90.12 84 PHE A C 1
ATOM 678 O O . PHE A 1 84 ? 1.896 -6.317 -3.074 1.00 90.12 84 PHE A O 1
ATOM 685 N N . GLY A 1 85 ? 0.355 -7.477 -1.928 1.00 91.19 85 GLY A N 1
ATOM 686 C CA . GLY A 1 85 ? 0.472 -8.699 -2.726 1.00 91.19 85 GLY A CA 1
ATOM 687 C C . GLY A 1 85 ? 0.136 -8.483 -4.205 1.00 91.19 85 GLY A C 1
ATOM 688 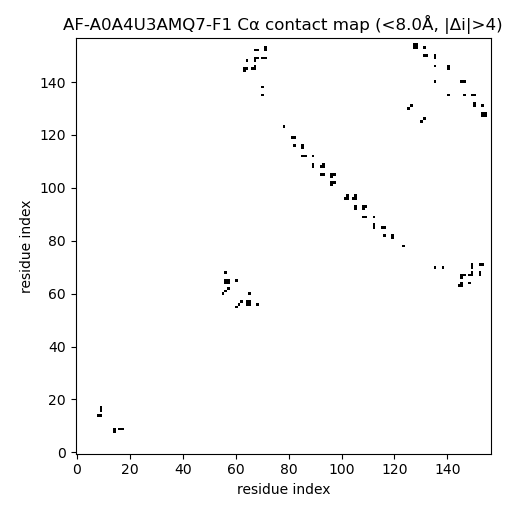O O . GLY A 1 85 ? 0.884 -8.921 -5.080 1.00 91.19 85 GLY A O 1
ATOM 689 N N . VAL A 1 86 ? -0.944 -7.750 -4.499 1.00 92.75 86 VAL A N 1
ATOM 690 C CA . VAL A 1 86 ? -1.310 -7.381 -5.881 1.00 92.75 86 VAL A CA 1
ATOM 691 C C . VAL A 1 86 ? -0.235 -6.494 -6.513 1.00 92.75 86 VAL A C 1
ATOM 693 O O . VAL A 1 86 ? 0.177 -6.743 -7.648 1.00 92.75 86 VAL A O 1
ATOM 696 N N . GLY A 1 87 ? 0.255 -5.491 -5.780 1.00 91.12 87 GLY A N 1
ATOM 697 C CA . GLY A 1 87 ? 1.323 -4.603 -6.245 1.00 91.12 87 GLY A CA 1
ATOM 698 C C . GLY A 1 87 ? 2.622 -5.351 -6.556 1.00 91.12 87 GLY A C 1
ATOM 699 O O . GLY A 1 87 ? 3.190 -5.181 -7.635 1.00 91.12 87 GLY A O 1
ATOM 700 N N . ALA A 1 88 ? 3.047 -6.242 -5.659 1.00 90.44 88 ALA A N 1
ATOM 701 C CA . ALA A 1 88 ? 4.244 -7.062 -5.826 1.00 90.44 88 ALA A CA 1
ATOM 702 C C . ALA A 1 88 ? 4.136 -8.021 -7.023 1.00 90.44 88 ALA A C 1
ATOM 704 O O . ALA A 1 88 ? 5.117 -8.221 -7.738 1.00 90.44 88 ALA A O 1
ATOM 705 N N . ALA A 1 89 ? 2.947 -8.579 -7.285 1.00 90.25 89 ALA A N 1
ATOM 706 C CA . ALA A 1 89 ? 2.697 -9.406 -8.466 1.00 90.25 89 ALA A CA 1
ATOM 707 C C . ALA A 1 89 ? 2.712 -8.587 -9.769 1.00 90.25 89 ALA A C 1
ATOM 709 O O . ALA A 1 89 ? 3.188 -9.061 -10.803 1.00 90.25 89 ALA A O 1
ATOM 710 N N . LEU A 1 90 ? 2.222 -7.345 -9.725 1.00 92.00 90 LEU A N 1
ATOM 711 C CA . LEU A 1 90 ? 2.186 -6.452 -10.880 1.00 92.00 90 LEU A CA 1
ATOM 712 C C . LEU A 1 90 ? 3.568 -5.892 -11.237 1.00 92.00 90 LEU A C 1
ATOM 714 O O . LEU A 1 90 ? 3.862 -5.728 -12.418 1.00 92.00 90 LEU A O 1
ATOM 718 N N . GLN A 1 91 ? 4.421 -5.610 -10.251 1.00 87.69 91 GLN A N 1
ATOM 719 C CA . GLN A 1 91 ? 5.726 -4.972 -10.448 1.00 87.69 91 GLN A CA 1
ATOM 720 C C . GLN A 1 91 ? 6.619 -5.644 -11.520 1.00 87.69 91 GLN A C 1
ATOM 722 O O . GLN A 1 91 ? 7.085 -4.928 -12.412 1.00 87.69 91 GLN A O 1
ATOM 727 N N . PRO A 1 92 ? 6.848 -6.976 -11.531 1.00 89.69 92 PRO A N 1
ATOM 728 C CA . PRO A 1 92 ? 7.648 -7.620 -12.579 1.00 89.69 92 PRO A CA 1
ATOM 729 C C . PRO A 1 92 ? 6.953 -7.608 -13.947 1.00 89.69 92 PRO A C 1
ATOM 731 O O . PRO A 1 92 ? 7.612 -7.422 -14.969 1.00 89.69 92 PRO A O 1
ATOM 734 N N . ILE A 1 93 ? 5.624 -7.752 -13.977 1.00 89.12 93 ILE A N 1
ATOM 735 C CA . ILE A 1 93 ? 4.828 -7.704 -15.211 1.00 89.12 93 ILE A CA 1
ATOM 736 C C . ILE A 1 93 ? 4.939 -6.311 -15.835 1.00 89.12 93 ILE A C 1
ATOM 738 O O . ILE A 1 93 ? 5.210 -6.187 -17.030 1.00 89.12 93 ILE A O 1
ATOM 742 N N . ALA A 1 94 ? 4.771 -5.267 -15.026 1.00 90.62 94 ALA A N 1
ATOM 743 C CA . ALA A 1 94 ? 4.876 -3.882 -15.455 1.00 90.62 94 ALA A CA 1
ATOM 744 C C . ALA A 1 94 ? 6.299 -3.548 -15.922 1.00 90.62 94 ALA A C 1
ATOM 746 O O . ALA A 1 94 ? 6.464 -2.967 -16.992 1.00 90.62 94 ALA A O 1
ATOM 747 N N . SER A 1 95 ? 7.321 -3.978 -15.173 1.00 89.81 95 SER A N 1
ATOM 748 C CA . SER A 1 95 ? 8.731 -3.776 -15.530 1.00 89.81 95 SER A CA 1
ATOM 749 C C . SER A 1 95 ? 9.083 -4.413 -16.879 1.00 89.81 95 SER A C 1
ATOM 751 O O . SER A 1 95 ? 9.688 -3.753 -17.726 1.00 89.81 95 SER A O 1
ATOM 753 N N . PHE A 1 96 ? 8.639 -5.651 -17.127 1.00 91.00 96 PHE A N 1
ATOM 754 C CA . PHE A 1 96 ? 8.862 -6.336 -18.402 1.00 91.00 96 PHE A CA 1
ATOM 755 C C . PHE A 1 96 ? 8.161 -5.634 -19.573 1.00 91.00 96 PHE A C 1
ATOM 757 O O . PHE A 1 96 ? 8.795 -5.348 -20.587 1.00 91.00 96 PHE A O 1
ATOM 764 N N . HIS A 1 97 ? 6.866 -5.325 -19.444 1.00 91.44 97 HIS A N 1
ATOM 765 C CA . HIS A 1 97 ? 6.103 -4.699 -20.530 1.00 91.44 97 HIS A CA 1
ATOM 766 C C . HIS A 1 97 ? 6.585 -3.282 -20.843 1.00 91.44 97 HIS A C 1
ATOM 768 O O . HIS A 1 97 ? 6.641 -2.906 -22.014 1.00 91.44 97 HIS A O 1
ATOM 774 N N . TYR A 1 98 ? 6.981 -2.523 -19.819 1.00 89.94 98 TYR A N 1
ATOM 775 C CA . TYR A 1 98 ? 7.605 -1.218 -19.995 1.00 89.94 98 TYR A CA 1
ATOM 776 C C . TYR A 1 98 ? 8.953 -1.338 -20.725 1.00 89.94 98 TYR A C 1
ATOM 778 O O . TYR A 1 98 ? 9.171 -0.645 -21.714 1.00 89.94 98 TYR A O 1
ATOM 786 N N . GLY A 1 99 ? 9.819 -2.276 -20.316 1.00 89.19 99 GLY A N 1
ATOM 787 C CA . GLY A 1 99 ? 11.109 -2.519 -20.976 1.00 89.19 99 GLY A CA 1
ATOM 788 C C . GLY A 1 99 ? 10.994 -3.035 -22.417 1.00 89.19 99 GLY A C 1
ATOM 789 O O . GLY A 1 99 ? 11.852 -2.746 -23.246 1.00 89.19 99 GLY A O 1
ATOM 790 N N . ALA A 1 100 ? 9.917 -3.755 -22.739 1.00 91.69 100 ALA A N 1
ATOM 791 C CA . ALA A 1 100 ? 9.623 -4.244 -24.086 1.00 91.69 100 ALA A CA 1
ATOM 792 C C . ALA A 1 100 ? 8.899 -3.214 -24.982 1.00 91.69 100 ALA A C 1
ATOM 794 O O . ALA A 1 100 ? 8.534 -3.549 -26.108 1.00 91.69 100 ALA A O 1
ATOM 795 N N . ASN A 1 101 ? 8.669 -1.980 -24.506 1.00 92.62 101 ASN A N 1
ATOM 796 C CA . ASN A 1 101 ? 7.877 -0.940 -25.183 1.00 92.62 101 ASN A CA 1
ATOM 797 C C . ASN A 1 101 ? 6.432 -1.368 -25.530 1.00 92.62 101 ASN A C 1
ATOM 799 O O . ASN A 1 101 ? 5.822 -0.860 -26.471 1.00 92.62 101 ASN A O 1
ATOM 803 N N . LEU A 1 102 ? 5.848 -2.285 -24.753 1.00 93.12 102 LEU A N 1
ATOM 804 C CA . LEU A 1 102 ? 4.487 -2.799 -24.943 1.00 93.12 102 LEU A CA 1
ATOM 805 C C . LEU A 1 102 ? 3.482 -1.996 -24.102 1.00 93.12 102 LEU A C 1
ATOM 807 O O . LEU A 1 102 ? 2.885 -2.512 -23.156 1.00 93.12 102 LEU A O 1
ATOM 811 N N . ALA A 1 103 ? 3.299 -0.717 -24.445 1.00 90.69 103 ALA A N 1
ATOM 812 C CA . ALA A 1 103 ? 2.492 0.227 -23.663 1.00 90.69 103 ALA A CA 1
ATOM 813 C C . ALA A 1 103 ? 1.015 -0.189 -23.505 1.00 90.69 103 ALA A C 1
ATOM 815 O O . ALA A 1 103 ? 0.425 0.007 -22.443 1.00 90.69 103 ALA A O 1
ATOM 816 N N . GLU A 1 104 ? 0.421 -0.796 -24.535 1.00 93.25 104 GLU A N 1
ATOM 817 C CA . GLU A 1 104 ? -0.969 -1.268 -24.495 1.00 93.25 104 GLU A CA 1
ATOM 818 C C . GLU A 1 104 ? -1.146 -2.400 -23.473 1.00 93.25 104 GLU A C 1
ATOM 820 O O . GLU A 1 104 ? -1.973 -2.299 -22.568 1.00 93.25 104 GLU A O 1
ATOM 825 N N . ARG A 1 105 ? -0.268 -3.410 -23.516 1.00 90.88 105 ARG A N 1
ATOM 826 C CA . ARG A 1 105 ? -0.272 -4.522 -22.552 1.00 90.88 105 ARG A CA 1
ATOM 827 C C . ARG A 1 105 ? 0.041 -4.078 -21.126 1.00 90.88 105 ARG A C 1
ATOM 829 O O . ARG A 1 105 ? -0.523 -4.615 -20.176 1.00 90.88 105 ARG A O 1
ATOM 836 N N . LEU A 1 106 ? 0.913 -3.080 -20.960 1.00 91.94 106 LEU A N 1
ATOM 837 C CA . LEU A 1 106 ? 1.164 -2.465 -19.656 1.00 91.94 106 LEU A CA 1
ATOM 838 C C . LEU A 1 106 ? -0.127 -1.868 -19.076 1.00 91.94 106 LEU A C 1
ATOM 840 O O . LEU A 1 106 ? -0.449 -2.097 -17.909 1.00 91.94 106 LEU A O 1
ATOM 844 N N . ARG A 1 107 ? -0.887 -1.132 -19.896 1.00 92.44 107 ARG A N 1
ATOM 845 C CA . ARG A 1 107 ? -2.160 -0.527 -19.488 1.00 92.44 107 ARG A CA 1
ATOM 846 C C . ARG A 1 107 ? -3.212 -1.583 -19.152 1.00 92.44 107 ARG A C 1
ATOM 848 O O . ARG A 1 107 ? -3.901 -1.433 -18.145 1.00 92.44 107 ARG A O 1
ATOM 855 N N . GLU A 1 108 ? -3.320 -2.641 -19.949 1.00 93.62 108 GLU A N 1
ATOM 856 C CA . GLU A 1 108 ? -4.218 -3.769 -19.674 1.00 93.62 108 GLU A CA 1
ATOM 857 C C . GLU A 1 108 ? -3.883 -4.449 -18.340 1.00 93.62 108 GLU A C 1
ATOM 859 O O . GLU A 1 108 ? -4.775 -4.668 -17.518 1.00 93.62 108 GLU A O 1
ATOM 864 N N . GLY A 1 109 ? -2.597 -4.712 -18.083 1.00 91.75 109 GLY A N 1
ATOM 865 C CA . GLY A 1 109 ? -2.128 -5.305 -16.828 1.00 91.75 109 GLY A CA 1
ATOM 866 C C . GLY A 1 109 ? -2.436 -4.434 -15.608 1.00 91.75 109 GLY A C 1
ATOM 867 O O . GLY A 1 109 ? -2.939 -4.933 -14.601 1.00 91.75 109 GLY A O 1
ATOM 868 N N . LEU A 1 110 ? -2.217 -3.120 -15.718 1.00 92.12 110 LEU A N 1
ATOM 869 C CA . LEU A 1 110 ? -2.586 -2.148 -14.683 1.00 92.12 110 LEU A CA 1
ATOM 870 C C . LEU A 1 110 ? -4.097 -2.145 -14.418 1.00 92.12 110 LEU A C 1
ATOM 872 O O . LEU A 1 110 ? -4.522 -2.217 -13.268 1.00 92.12 110 LEU A O 1
ATOM 876 N N . GLN A 1 111 ? -4.923 -2.101 -15.466 1.00 94.44 111 GLN A N 1
ATOM 877 C CA . GLN A 1 111 ? -6.381 -2.127 -15.318 1.00 94.44 111 GLN A CA 1
ATOM 878 C C . GLN A 1 111 ? -6.874 -3.429 -14.685 1.00 94.44 111 GLN A C 1
ATOM 880 O O . GLN A 1 111 ? -7.802 -3.409 -13.876 1.00 94.44 111 GLN A O 1
ATOM 885 N N . PHE A 1 112 ? -6.260 -4.557 -15.034 1.00 93.75 112 PHE A N 1
ATOM 886 C CA . PHE A 1 112 ? -6.574 -5.846 -14.436 1.00 93.75 112 PHE A CA 1
ATOM 887 C C . PHE A 1 112 ? -6.221 -5.881 -12.945 1.00 93.75 112 PHE A C 1
ATOM 889 O O . PHE A 1 112 ? -7.057 -6.270 -12.130 1.00 93.75 112 PHE A O 1
ATOM 896 N N . ALA A 1 113 ? -5.038 -5.389 -12.570 1.00 92.75 113 ALA A N 1
ATOM 897 C CA . ALA A 1 113 ? -4.629 -5.288 -11.172 1.00 92.75 113 ALA A CA 1
ATOM 898 C C . ALA A 1 113 ? -5.552 -4.370 -10.358 1.00 92.75 113 ALA A C 1
ATOM 900 O O . ALA A 1 113 ? -5.949 -4.732 -9.254 1.00 92.75 113 ALA A O 1
ATOM 901 N N . VAL A 1 114 ? -5.967 -3.228 -10.920 1.00 93.50 114 VAL A N 1
ATOM 902 C CA . VAL A 1 114 ? -6.938 -2.329 -10.274 1.00 93.50 114 VAL A CA 1
ATOM 903 C C . VAL A 1 114 ? -8.283 -3.026 -10.069 1.00 93.50 114 VAL A C 1
ATOM 905 O O . VAL A 1 114 ? -8.851 -2.936 -8.985 1.00 9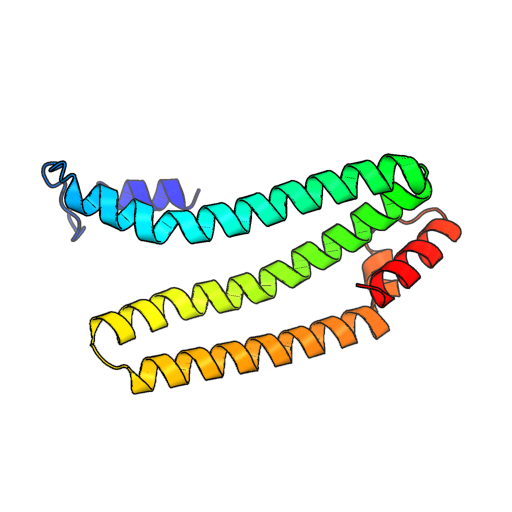3.50 114 VAL A O 1
ATOM 908 N N . LYS A 1 115 ? -8.789 -3.768 -11.064 1.00 95.50 115 LYS A N 1
ATOM 909 C CA . LYS A 1 115 ? -10.034 -4.543 -10.913 1.00 95.50 115 LYS A CA 1
ATOM 910 C C . LYS A 1 115 ? -9.922 -5.572 -9.790 1.00 95.50 115 LYS A C 1
ATOM 912 O O . LYS A 1 115 ? -10.831 -5.663 -8.971 1.00 95.50 115 LYS A O 1
ATOM 917 N N . ILE A 1 116 ? -8.812 -6.307 -9.724 1.00 94.94 116 ILE A N 1
ATOM 918 C CA . ILE A 1 116 ? -8.558 -7.263 -8.638 1.00 94.94 116 ILE A CA 1
ATOM 919 C C . ILE A 1 116 ? -8.516 -6.546 -7.290 1.00 94.94 116 ILE A C 1
ATOM 921 O O . ILE A 1 116 ? -9.167 -6.999 -6.356 1.00 94.94 116 ILE A O 1
ATOM 925 N N . ALA A 1 117 ? -7.805 -5.422 -7.189 1.00 93.44 117 ALA A N 1
ATOM 926 C CA . ALA A 1 117 ? -7.724 -4.645 -5.957 1.00 93.44 117 ALA A CA 1
ATOM 927 C C . ALA A 1 117 ? -9.112 -4.179 -5.488 1.00 93.44 117 ALA A C 1
ATOM 929 O O . ALA A 1 117 ? -9.447 -4.343 -4.320 1.00 93.44 117 ALA A O 1
ATOM 930 N N . VAL A 1 118 ? -9.957 -3.677 -6.394 1.00 94.44 118 VAL A N 1
ATOM 931 C CA . VAL A 1 118 ? -11.334 -3.267 -6.069 1.00 94.44 118 VAL A CA 1
ATOM 932 C C . VAL A 1 118 ? -12.177 -4.453 -5.596 1.00 94.44 118 VAL A C 1
ATOM 934 O O . VAL A 1 118 ? -12.886 -4.336 -4.599 1.00 94.44 118 VAL A O 1
ATOM 937 N N . VAL A 1 119 ? -12.086 -5.604 -6.268 1.00 95.38 119 VAL A N 1
ATOM 938 C CA . VAL A 1 119 ? -12.807 -6.820 -5.858 1.00 95.38 119 VAL A CA 1
ATOM 939 C C . VAL A 1 119 ? -12.338 -7.294 -4.482 1.00 95.38 119 VAL A C 1
ATOM 941 O O . VAL A 1 119 ? -13.172 -7.571 -3.624 1.00 95.38 119 VAL A O 1
ATOM 944 N N . LEU A 1 120 ? -11.026 -7.340 -4.242 1.00 93.50 120 LEU A N 1
ATOM 945 C CA . LEU A 1 120 ? -10.460 -7.714 -2.945 1.00 93.50 120 LEU A CA 1
ATOM 946 C C . LEU A 1 120 ? -10.876 -6.740 -1.841 1.00 93.50 120 LEU A C 1
ATOM 948 O O . LEU A 1 120 ? -11.235 -7.189 -0.759 1.00 93.50 120 LEU A O 1
ATOM 952 N N . GLY A 1 121 ? -10.894 -5.435 -2.121 1.00 91.44 121 GLY A N 1
ATOM 953 C CA . GLY A 1 121 ? -11.390 -4.426 -1.187 1.00 91.44 121 GLY A CA 1
ATOM 954 C C . GLY A 1 121 ? -12.866 -4.621 -0.850 1.00 91.44 121 GLY A C 1
ATOM 955 O O . GLY A 1 121 ? -13.233 -4.626 0.320 1.00 91.44 121 GLY A O 1
ATOM 956 N N . GLY A 1 122 ? -13.708 -4.877 -1.856 1.00 91.94 122 GLY A N 1
ATOM 957 C CA . GLY A 1 122 ? -15.122 -5.191 -1.638 1.00 91.94 122 GLY A CA 1
ATOM 958 C C . GLY A 1 122 ? -15.321 -6.447 -0.785 1.00 91.94 122 GLY A C 1
ATOM 959 O O . GLY A 1 122 ? -16.122 -6.442 0.148 1.00 91.94 122 GLY A O 1
ATOM 960 N N . VAL A 1 123 ? -14.552 -7.507 -1.050 1.00 91.69 123 VAL A N 1
ATOM 961 C CA . VAL A 1 123 ? -14.569 -8.730 -0.235 1.00 91.69 123 VAL A CA 1
ATOM 962 C C . VAL A 1 123 ? -14.101 -8.446 1.193 1.00 91.69 123 VAL A C 1
ATOM 964 O O . VAL A 1 123 ? -14.749 -8.904 2.129 1.00 91.69 123 VAL A O 1
ATOM 967 N N . ALA A 1 124 ? -13.031 -7.670 1.380 1.00 88.44 124 ALA A N 1
ATOM 968 C CA . ALA A 1 124 ? -12.520 -7.310 2.700 1.00 88.44 124 ALA A CA 1
ATOM 969 C C . ALA A 1 124 ? -13.556 -6.533 3.526 1.00 88.44 124 ALA A C 1
ATOM 971 O O . ALA A 1 124 ? -13.755 -6.856 4.694 1.00 88.44 124 ALA A O 1
ATOM 972 N N . ILE A 1 125 ? -14.279 -5.589 2.912 1.00 87.50 125 ILE A N 1
ATOM 973 C CA . ILE A 1 125 ? -15.370 -4.847 3.565 1.00 87.50 125 ILE A CA 1
ATOM 974 C C . ILE A 1 125 ? -16.501 -5.794 3.980 1.00 87.50 125 ILE A C 1
ATOM 976 O O . ILE A 1 125 ? -16.946 -5.761 5.125 1.00 87.50 125 ILE A O 1
ATOM 980 N N . ILE A 1 126 ? -16.954 -6.674 3.081 1.00 89.25 126 ILE A N 1
ATOM 981 C CA . ILE A 1 126 ? -18.010 -7.652 3.391 1.00 89.25 126 ILE A CA 1
ATOM 982 C C . ILE A 1 126 ? -17.566 -8.561 4.545 1.00 89.25 126 ILE A C 1
ATOM 984 O O . ILE A 1 126 ? -18.318 -8.782 5.493 1.00 89.25 126 ILE A O 1
ATOM 988 N N . VAL A 1 127 ? -16.330 -9.057 4.509 1.00 87.00 127 VAL A N 1
ATOM 989 C CA . VAL A 1 127 ? -15.781 -9.888 5.585 1.00 87.00 127 VAL A CA 1
ATOM 990 C C . VAL A 1 127 ? -15.699 -9.102 6.898 1.00 87.00 127 VAL A C 1
ATOM 992 O O . VAL A 1 127 ? -16.117 -9.620 7.929 1.00 87.00 127 VAL A O 1
ATOM 995 N N . GLY A 1 128 ? -15.249 -7.847 6.877 1.00 82.88 128 GLY A N 1
ATOM 996 C CA . GLY A 1 128 ? -15.202 -6.984 8.059 1.00 82.88 128 GLY A CA 1
ATOM 997 C C . GLY A 1 128 ? -16.580 -6.750 8.684 1.00 82.88 128 GLY A C 1
ATOM 998 O O . GLY A 1 128 ? -16.739 -6.912 9.892 1.00 82.88 128 GLY A O 1
ATOM 999 N N . LEU A 1 129 ? -17.599 -6.458 7.871 1.00 80.88 129 LEU A N 1
ATOM 1000 C CA . LEU A 1 129 ? -18.956 -6.171 8.351 1.00 80.88 129 LEU A CA 1
ATOM 1001 C C . LEU A 1 129 ? -19.678 -7.410 8.902 1.00 80.88 129 LEU A C 1
ATOM 1003 O O . LEU A 1 129 ? -20.315 -7.336 9.951 1.00 80.88 129 LEU A O 1
ATOM 1007 N N . PHE A 1 130 ? -19.587 -8.553 8.215 1.00 83.00 130 PHE A N 1
ATOM 1008 C CA . PHE A 1 130 ? -20.326 -9.763 8.603 1.00 83.00 130 PHE A CA 1
ATOM 1009 C C . PHE A 1 130 ? -19.549 -10.673 9.559 1.00 83.00 130 PHE A C 1
ATOM 1011 O O . PHE A 1 130 ? -20.155 -11.346 10.393 1.00 83.00 130 PHE A O 1
ATOM 1018 N N . PHE A 1 131 ? -18.218 -10.692 9.467 1.00 82.25 131 PHE A N 1
ATOM 1019 C CA . PHE A 1 131 ? -17.356 -11.557 10.276 1.00 82.25 131 PHE A CA 1
ATOM 1020 C C . PHE A 1 131 ? -16.498 -10.798 11.293 1.00 82.25 131 PHE A C 1
ATOM 1022 O O . PHE A 1 131 ? -15.773 -11.441 12.053 1.00 82.25 131 PHE A O 1
ATOM 1029 N N . GLY A 1 132 ? -16.618 -9.468 11.394 1.00 76.31 132 GLY A N 1
ATOM 1030 C CA . GLY A 1 132 ? -15.857 -8.645 12.340 1.00 76.31 132 GLY A CA 1
ATOM 1031 C C . GLY A 1 132 ? -15.919 -9.155 13.781 1.00 76.31 132 GLY A C 1
ATOM 1032 O O . GLY A 1 132 ? -14.892 -9.241 14.443 1.00 76.31 132 GLY A O 1
ATOM 1033 N N . LYS A 1 133 ? -17.086 -9.628 14.241 1.00 73.00 133 LYS A N 1
ATOM 1034 C CA . LYS A 1 133 ? -17.246 -10.216 15.585 1.00 73.00 133 LYS A CA 1
ATOM 1035 C C . LYS A 1 133 ? -16.391 -11.471 15.807 1.00 73.00 133 LYS A C 1
ATOM 1037 O O . LYS A 1 133 ? -15.858 -11.653 16.897 1.00 73.00 133 LYS A O 1
ATOM 1042 N N . TYR A 1 134 ? -16.245 -12.326 14.794 1.00 78.31 134 TYR A N 1
ATOM 1043 C CA . TYR A 1 134 ? -15.398 -13.521 14.875 1.00 78.31 134 TYR A CA 1
ATOM 1044 C C . TYR A 1 134 ? -13.914 -13.164 14.806 1.00 78.31 134 TYR A C 1
ATOM 1046 O O . TYR A 1 134 ? -13.118 -13.757 15.524 1.00 78.31 134 TYR A O 1
ATOM 1054 N N . ILE A 1 135 ? -13.555 -12.180 13.976 1.00 75.94 135 ILE A N 1
ATOM 1055 C CA . ILE A 1 135 ? -12.178 -11.689 13.849 1.00 75.94 135 ILE A CA 1
ATOM 1056 C C . ILE A 1 135 ? -11.724 -11.051 15.164 1.00 75.94 135 ILE A C 1
ATOM 1058 O O . ILE A 1 135 ? -10.641 -11.366 15.642 1.00 75.94 135 ILE A O 1
ATOM 1062 N N . ILE A 1 136 ? -12.564 -10.217 15.785 1.00 74.00 136 ILE A N 1
ATOM 1063 C CA . ILE A 1 136 ? -12.280 -9.628 17.100 1.00 74.00 136 ILE A CA 1
ATOM 1064 C C . ILE A 1 136 ? -12.193 -10.719 18.167 1.00 74.00 136 ILE A C 1
ATOM 1066 O O . ILE A 1 136 ? -11.309 -10.653 19.004 1.00 74.00 136 ILE A O 1
ATOM 1070 N N . GLY A 1 137 ? -13.042 -11.750 18.110 1.00 70.12 137 GLY A N 1
ATOM 1071 C CA . GLY A 1 137 ? -12.991 -12.877 19.046 1.00 70.12 137 GLY A CA 1
ATOM 1072 C C . GLY A 1 137 ? -11.712 -13.726 18.979 1.00 70.12 137 GLY A C 1
ATOM 1073 O O . GLY A 1 137 ? -11.492 -14.536 19.875 1.00 70.12 137 GLY A O 1
ATOM 1074 N N . LEU A 1 138 ? -10.868 -13.561 17.949 1.00 73.62 138 LEU A N 1
ATOM 1075 C CA . LEU A 1 138 ? -9.520 -14.151 17.911 1.00 73.62 138 LEU A CA 1
ATOM 1076 C C . LEU A 1 138 ? -8.527 -13.400 18.805 1.00 73.62 138 LEU A C 1
ATOM 1078 O O . LEU A 1 138 ? -7.512 -13.967 19.209 1.00 73.62 138 LEU A O 1
ATOM 1082 N N . PHE A 1 139 ? -8.807 -12.134 19.101 1.00 69.00 139 PHE A N 1
ATOM 1083 C CA . PHE A 1 139 ? -8.112 -11.370 20.121 1.00 69.00 139 PHE A CA 1
ATOM 1084 C C . PHE A 1 139 ? -8.847 -11.654 21.439 1.00 69.00 139 PHE A C 1
ATOM 1086 O O . PHE A 1 139 ? -10.070 -11.583 21.484 1.00 69.00 139 PHE A O 1
ATOM 1093 N N . ASP A 1 140 ? -8.138 -12.060 22.494 1.00 65.19 140 ASP A N 1
ATOM 1094 C CA . ASP A 1 140 ? -8.734 -12.464 23.780 1.00 65.19 140 ASP 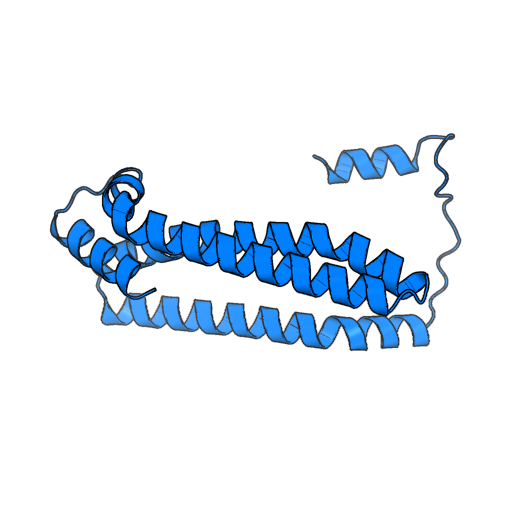A CA 1
ATOM 1095 C C . ASP A 1 140 ? -9.390 -11.263 24.498 1.00 65.19 140 ASP A C 1
ATOM 1097 O O . ASP A 1 140 ? -8.816 -10.641 25.391 1.00 65.19 140 ASP A O 1
ATOM 1101 N N . VAL A 1 141 ? -10.582 -10.869 24.038 1.00 65.19 141 VAL A N 1
ATOM 1102 C CA . VAL A 1 141 ? -11.315 -9.694 24.516 1.00 65.19 141 VAL A CA 1
ATOM 1103 C C . VAL A 1 141 ? -12.089 -10.056 25.779 1.00 65.19 141 VAL A C 1
ATOM 1105 O O . VAL A 1 141 ? -13.123 -10.719 25.739 1.00 65.19 141 VAL A O 1
ATOM 1108 N N . GLN A 1 142 ? -11.583 -9.577 26.913 1.00 61.78 142 GLN A N 1
ATOM 1109 C CA . GLN A 1 142 ? -12.105 -9.879 28.248 1.00 61.78 142 GLN A CA 1
ATOM 1110 C C . GLN A 1 142 ? -13.269 -8.955 28.676 1.00 61.78 142 GLN A C 1
ATOM 1112 O O . GLN A 1 142 ? -13.974 -9.278 29.632 1.00 61.78 142 GLN A O 1
ATOM 1117 N N . SER A 1 143 ? -13.506 -7.816 27.998 1.00 68.38 143 SER A N 1
ATOM 1118 C CA . SER A 1 143 ? -14.535 -6.831 28.384 1.00 68.38 143 SER A CA 1
ATOM 1119 C C . SER A 1 143 ? -15.576 -6.539 27.277 1.00 68.38 143 SER A C 1
ATOM 1121 O O . SER A 1 143 ? -15.207 -6.309 26.123 1.00 68.38 143 SER A O 1
ATOM 1123 N N . PRO A 1 144 ? -16.890 -6.499 27.599 1.00 69.19 144 PRO A N 1
ATOM 1124 C CA . PRO A 1 144 ? -17.957 -6.219 26.624 1.00 69.19 144 PRO A CA 1
ATOM 1125 C C . PRO A 1 144 ? -17.865 -4.833 25.969 1.00 69.19 144 PRO A C 1
ATOM 1127 O O . PRO A 1 144 ? -18.190 -4.678 24.796 1.00 69.19 144 PRO A O 1
ATOM 1130 N N . GLU A 1 145 ? -17.384 -3.839 26.717 1.00 71.06 145 GLU A N 1
ATOM 1131 C CA . GLU A 1 145 ? -17.214 -2.453 26.259 1.00 71.06 145 GLU A CA 1
ATOM 1132 C C . GLU A 1 145 ? -16.136 -2.333 25.165 1.00 71.06 145 GLU A C 1
ATOM 1134 O O . GLU A 1 145 ? -16.309 -1.615 24.181 1.00 71.06 145 GLU A O 1
ATOM 1139 N N . LEU A 1 146 ? -15.058 -3.121 25.276 1.00 69.56 146 LEU A N 1
ATOM 1140 C CA . LEU A 1 146 ? -13.998 -3.209 24.268 1.00 69.56 146 LEU A CA 1
ATOM 1141 C C . LEU A 1 146 ? -14.518 -3.820 22.960 1.00 69.56 146 LEU A C 1
ATOM 1143 O O . LEU A 1 146 ? -14.124 -3.401 21.871 1.00 69.56 146 LEU A O 1
ATOM 1147 N N . LEU A 1 147 ? -15.433 -4.789 23.059 1.00 70.56 147 LEU A N 1
ATOM 1148 C CA . LEU A 1 147 ? -16.037 -5.443 21.901 1.00 70.56 147 LEU A CA 1
ATOM 1149 C C . LEU A 1 147 ? -16.896 -4.464 21.080 1.00 70.56 147 LEU A C 1
ATOM 1151 O O . LEU A 1 147 ? -16.752 -4.414 19.859 1.00 70.56 147 LEU A O 1
ATOM 1155 N N . GLU A 1 148 ? -17.764 -3.675 21.725 1.00 73.81 148 GLU A N 1
ATOM 1156 C CA . GLU A 1 148 ? -18.636 -2.711 21.029 1.00 73.81 148 GLU A CA 1
ATOM 1157 C C . GLU A 1 148 ? -17.853 -1.570 20.369 1.00 73.81 148 GLU A C 1
ATOM 1159 O O . GLU A 1 148 ? -18.117 -1.225 19.211 1.00 73.81 148 GLU A O 1
ATOM 1164 N N . LEU A 1 149 ? -16.854 -1.020 21.066 1.00 71.06 149 LEU A N 1
ATOM 1165 C CA . LEU A 1 149 ? -15.979 0.018 20.516 1.00 71.06 149 LEU A CA 1
ATOM 1166 C C . LEU A 1 149 ? -15.186 -0.493 19.308 1.00 71.06 149 LEU A C 1
ATOM 1168 O O . LEU A 1 149 ? -15.109 0.188 18.284 1.00 71.06 149 LEU A O 1
ATOM 1172 N N . THR A 1 150 ? -14.654 -1.714 19.387 1.00 69.38 150 THR A N 1
ATOM 1173 C CA . THR A 1 150 ? -13.893 -2.318 18.283 1.00 69.38 150 THR A CA 1
ATOM 1174 C C . THR A 1 150 ? -14.792 -2.630 17.081 1.00 69.38 150 THR A C 1
ATOM 1176 O O . THR A 1 150 ? -14.407 -2.354 15.946 1.00 69.38 150 THR A O 1
ATOM 1179 N N . LEU A 1 151 ? -16.014 -3.135 17.299 1.00 69.25 151 LEU A N 1
ATOM 1180 C CA . LEU A 1 151 ? -16.987 -3.383 16.222 1.00 69.25 151 LEU A CA 1
ATOM 1181 C C . LEU A 1 151 ? -17.398 -2.094 15.503 1.00 69.25 151 LEU A C 1
ATOM 1183 O O . LEU A 1 151 ? -17.451 -2.061 14.273 1.00 69.25 151 LEU A O 1
ATOM 1187 N N . THR A 1 152 ? -17.636 -1.023 16.262 1.00 74.19 152 THR A N 1
ATOM 1188 C CA . THR A 1 152 ? -17.930 0.300 15.696 1.00 74.19 152 THR A CA 1
ATOM 1189 C C . THR A 1 152 ? -16.734 0.815 14.892 1.00 74.19 152 THR A C 1
ATOM 1191 O O . THR A 1 152 ? -16.907 1.290 13.770 1.00 74.19 152 THR A O 1
ATOM 1194 N N . GLY A 1 153 ? -15.515 0.643 15.412 1.00 69.25 153 GLY A N 1
ATOM 1195 C CA . GLY A 1 153 ? -14.276 1.006 14.725 1.00 69.25 153 GLY A CA 1
ATOM 1196 C C . GLY A 1 153 ? -14.091 0.301 13.380 1.00 69.25 153 GLY A C 1
ATOM 1197 O O . GLY A 1 153 ? -13.755 0.966 12.408 1.00 69.25 153 GLY A O 1
ATOM 1198 N N . ILE A 1 154 ? -14.382 -1.004 13.289 1.00 70.38 154 ILE A N 1
ATOM 1199 C CA . ILE A 1 154 ? -14.319 -1.756 12.019 1.00 70.38 154 ILE A CA 1
ATOM 1200 C C . ILE A 1 154 ? -15.314 -1.214 10.985 1.00 70.38 154 ILE A C 1
ATOM 1202 O O . ILE A 1 154 ? -15.017 -1.230 9.800 1.00 70.38 154 ILE A O 1
ATOM 1206 N N . SER A 1 155 ? -16.490 -0.740 11.406 1.00 66.69 155 SER A N 1
ATOM 1207 C CA . SER A 1 155 ? -17.498 -0.202 10.479 1.00 66.69 155 SER A CA 1
ATOM 1208 C C . SER A 1 155 ? -17.183 1.203 9.948 1.00 66.69 155 SER A C 1
ATOM 1210 O O . SER A 1 155 ? -17.728 1.605 8.921 1.00 66.69 155 SER A O 1
ATOM 1212 N N . LEU A 1 156 ? -16.341 1.956 10.665 1.00 63.97 156 LEU A N 1
ATOM 1213 C CA . LEU A 1 156 ? -15.934 3.322 10.320 1.00 63.97 156 LEU A CA 1
ATOM 1214 C C . LEU A 1 156 ? -14.655 3.374 9.468 1.00 63.97 156 LEU A C 1
ATOM 1216 O O . LEU A 1 156 ? -14.377 4.421 8.882 1.00 63.97 156 LEU A O 1
ATOM 1220 N N . PHE A 1 157 ? -13.886 2.283 9.439 1.00 56.50 157 PHE A N 1
ATOM 1221 C CA . PHE A 1 157 ? -12.638 2.126 8.687 1.00 56.50 157 PHE A CA 1
ATOM 1222 C C . PHE A 1 157 ? -12.872 1.468 7.323 1.00 56.50 157 PHE A C 1
ATOM 1224 O O . PHE A 1 157 ? -12.138 1.833 6.376 1.00 56.50 157 PHE A O 1
#